Protein AF-A0A1B7N3C1-F1 (afdb_monomer)

Sequence (84 aa):
MKQLHADPRFNRPAPSIWKRISLLLVIVFLFWAAFQLKYQRSQPKIIHADRYSKEFKYRPAASPIITERLKDGVVRLRGAYPST

Secondary structure (DSSP, 8-state):
---GGG-TTT-PPPP-HHHHHHHHHHHHHHHHHHHHHHHHTT--------SS-TT-TTSPPPP--EEEE-TTS-EEEES-----

Foldseek 3Di:
DPPPPPDCVPDPDDPDPVVVVVVVVVVVVVVVVVVVVVVVVQDWPFDQDPPDDPPPPPDDDQDGWTFTQDPVRDTDTPRDDDDD

Radius of gyration: 30.45 Å; Cα contacts (8 Å, |Δi|>4): 42; chains: 1; bounding box: 80×21×74 Å

Structure (mmCIF, N/CA/C/O backbone):
data_AF-A0A1B7N3C1-F1
#
_entry.id   AF-A0A1B7N3C1-F1
#
loop_
_atom_site.group_PDB
_atom_site.id
_atom_site.type_symbol
_atom_site.label_atom_id
_atom_site.label_alt_id
_atom_site.label_comp_id
_atom_site.label_asym_id
_atom_site.label_entity_id
_atom_site.label_seq_id
_atom_site.pdbx_PDB_ins_code
_atom_site.Cartn_x
_atom_site.Cartn_y
_atom_site.Cartn_z
_atom_site.occupancy
_atom_site.B_iso_or_equiv
_atom_site.auth_seq_id
_atom_site.auth_comp_id
_atom_site.auth_asym_id
_atom_site.auth_atom_id
_atom_site.pdbx_PDB_model_num
ATOM 1 N N . MET A 1 1 ? 45.374 -9.689 -29.400 1.00 49.50 1 MET A N 1
ATOM 2 C CA . MET A 1 1 ? 44.111 -9.388 -28.691 1.00 49.50 1 MET A CA 1
ATOM 3 C C . MET A 1 1 ? 42.949 -9.602 -29.654 1.00 49.50 1 MET A C 1
ATOM 5 O O . MET A 1 1 ? 42.759 -8.792 -30.549 1.00 49.50 1 MET A O 1
ATOM 9 N N . LYS A 1 2 ? 42.244 -10.739 -29.556 1.00 56.94 2 LYS A N 1
ATOM 10 C CA . LYS A 1 2 ? 41.061 -11.021 -30.387 1.00 56.94 2 LYS A CA 1
ATOM 11 C C . LYS A 1 2 ? 39.931 -10.095 -29.939 1.00 56.94 2 LYS A C 1
ATOM 13 O O . LYS A 1 2 ? 39.624 -10.044 -28.752 1.00 56.94 2 LYS A O 1
ATOM 18 N N . GLN A 1 3 ? 39.363 -9.338 -30.871 1.00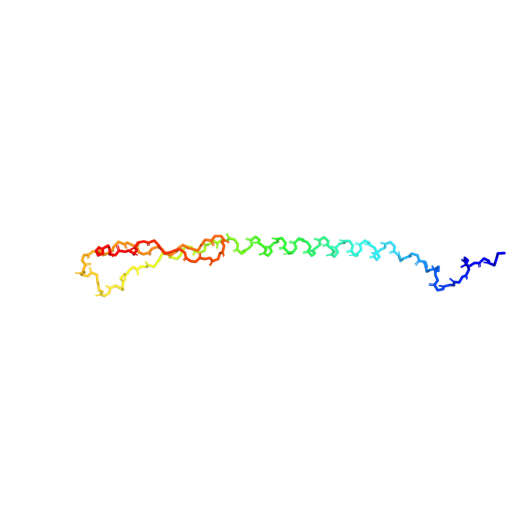 61.84 3 GLN A N 1
ATOM 19 C CA . GLN A 1 3 ? 38.278 -8.402 -30.605 1.00 61.84 3 GLN A CA 1
ATOM 20 C C . GLN A 1 3 ? 37.035 -9.170 -30.128 1.00 61.84 3 GLN A C 1
ATOM 22 O O . GLN A 1 3 ? 36.296 -9.732 -30.928 1.00 61.84 3 GLN A O 1
ATOM 27 N N . LEU A 1 4 ? 36.788 -9.169 -28.816 1.00 58.75 4 LEU A N 1
ATOM 28 C CA . LEU A 1 4 ? 35.552 -9.669 -28.192 1.00 58.75 4 LEU A CA 1
ATOM 29 C C . LEU A 1 4 ? 34.321 -8.793 -28.526 1.00 58.75 4 LEU A C 1
ATOM 31 O O . LEU A 1 4 ? 33.214 -9.074 -28.085 1.00 58.75 4 LEU A O 1
ATOM 35 N N . HIS A 1 5 ? 34.507 -7.729 -29.312 1.00 58.19 5 HIS A N 1
ATOM 36 C CA . HIS A 1 5 ? 33.500 -6.713 -29.622 1.00 58.19 5 HIS A CA 1
ATOM 37 C C . HIS A 1 5 ? 32.419 -7.145 -30.627 1.00 58.19 5 HIS A C 1
ATOM 39 O O . HIS A 1 5 ? 31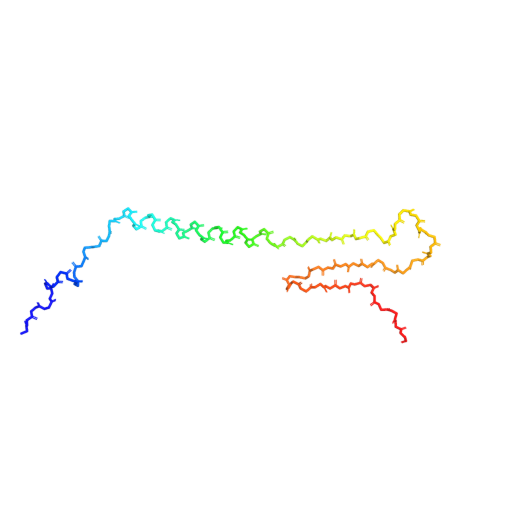.443 -6.420 -30.798 1.00 58.19 5 HIS A O 1
ATOM 45 N N . ALA A 1 6 ? 32.566 -8.298 -31.285 1.00 62.22 6 ALA A N 1
ATOM 46 C CA . ALA A 1 6 ? 31.699 -8.707 -32.395 1.00 62.22 6 ALA A CA 1
ATOM 47 C C . ALA A 1 6 ? 30.771 -9.894 -32.085 1.00 62.22 6 ALA A C 1
ATOM 49 O O . ALA A 1 6 ? 30.141 -10.418 -33.000 1.00 62.22 6 ALA A O 1
ATOM 50 N N . ASP A 1 7 ? 30.676 -10.349 -30.831 1.00 69.69 7 ASP A N 1
ATOM 51 C CA . ASP A 1 7 ? 29.746 -11.430 -30.496 1.00 69.69 7 ASP A CA 1
ATOM 52 C C . ASP A 1 7 ? 28.308 -10.864 -30.366 1.00 69.69 7 ASP A C 1
ATOM 54 O O . ASP A 1 7 ? 28.034 -10.050 -29.471 1.00 69.69 7 ASP A O 1
ATOM 58 N N . PRO A 1 8 ? 27.367 -11.272 -31.246 1.00 72.19 8 PRO A N 1
ATOM 59 C CA . PRO A 1 8 ? 25.990 -10.764 -31.280 1.00 72.19 8 PRO A CA 1
ATOM 60 C C . PRO A 1 8 ? 25.205 -11.047 -29.991 1.00 72.19 8 PRO A C 1
ATOM 62 O O . PRO A 1 8 ? 24.141 -10.466 -29.767 1.00 72.19 8 PRO A O 1
ATOM 65 N N . ARG A 1 9 ? 25.722 -11.910 -29.108 1.00 73.94 9 ARG A N 1
ATOM 66 C CA . ARG A 1 9 ? 25.153 -12.147 -27.775 1.00 73.94 9 ARG A CA 1
ATOM 67 C C . ARG A 1 9 ? 25.300 -10.938 -26.858 1.00 73.94 9 ARG A C 1
ATOM 69 O O . ARG A 1 9 ? 24.387 -10.678 -26.070 1.00 73.94 9 ARG A O 1
ATOM 76 N N . PHE A 1 10 ? 26.413 -10.215 -26.977 1.00 73.19 10 PHE A N 1
ATOM 77 C CA . PHE A 1 10 ? 26.765 -9.091 -26.108 1.00 73.19 10 PHE A CA 1
ATOM 78 C C . PHE A 1 10 ? 26.427 -7.726 -26.722 1.00 73.19 10 PHE A C 1
ATOM 80 O O . PHE A 1 10 ? 26.330 -6.748 -25.988 1.00 73.19 10 PHE A O 1
ATOM 87 N N . ASN A 1 11 ? 26.174 -7.656 -28.033 1.00 72.75 11 ASN A N 1
ATOM 88 C CA . ASN A 1 11 ? 25.835 -6.416 -28.735 1.00 72.75 11 ASN A CA 1
ATOM 89 C C . ASN A 1 11 ? 24.379 -6.424 -29.237 1.00 72.75 11 ASN A C 1
ATOM 91 O O . ASN A 1 11 ? 24.108 -6.454 -30.438 1.00 72.75 11 ASN A O 1
ATOM 95 N N . ARG A 1 12 ? 23.415 -6.459 -28.308 1.00 77.19 12 ARG A N 1
ATOM 96 C CA . ARG A 1 12 ? 21.989 -6.375 -28.662 1.00 77.19 12 ARG A CA 1
ATOM 97 C C . ARG A 1 12 ? 21.623 -4.916 -28.943 1.00 77.19 12 ARG A C 1
ATOM 99 O O . ARG A 1 12 ? 21.916 -4.065 -28.099 1.00 77.19 12 ARG A O 1
ATOM 106 N N . PRO A 1 13 ? 20.955 -4.607 -30.070 1.00 80.12 13 PRO A N 1
ATOM 107 C CA . PRO A 1 13 ? 20.533 -3.245 -30.348 1.00 80.12 13 PRO A CA 1
ATOM 108 C C . PRO A 1 13 ? 19.589 -2.762 -29.249 1.00 80.12 13 PRO A C 1
ATOM 110 O O . PRO A 1 13 ? 18.740 -3.505 -28.745 1.00 80.12 13 PRO A O 1
ATOM 113 N N . ALA A 1 14 ? 19.756 -1.497 -28.876 1.00 79.81 14 ALA A N 1
ATOM 114 C CA . ALA A 1 14 ? 18.894 -0.833 -27.920 1.00 79.81 14 ALA A CA 1
ATOM 115 C C . ALA A 1 14 ? 17.411 -1.022 -28.301 1.00 79.81 14 ALA A C 1
ATOM 117 O O . ALA A 1 14 ? 17.052 -0.864 -29.471 1.00 79.81 14 ALA A O 1
ATOM 118 N N . PRO A 1 15 ? 16.523 -1.323 -27.335 1.00 82.19 15 PRO A N 1
ATOM 119 C CA . PRO A 1 15 ? 15.100 -1.425 -27.622 1.00 82.19 15 PRO A CA 1
ATOM 120 C C . PRO A 1 15 ? 14.567 -0.090 -28.151 1.00 82.19 15 PRO A C 1
ATOM 122 O O . PRO A 1 15 ? 15.004 0.975 -27.702 1.00 82.19 15 PRO A O 1
ATOM 125 N N . SER A 1 16 ? 13.598 -0.182 -29.069 1.00 89.38 16 SER A N 1
ATOM 126 C CA . SER A 1 16 ? 12.895 0.952 -29.684 1.00 89.38 16 SER A CA 1
ATOM 127 C C . SER A 1 16 ? 12.494 2.015 -28.657 1.00 89.38 16 SER A C 1
ATOM 129 O O . SER A 1 16 ? 12.021 1.695 -27.563 1.00 89.38 16 SER A O 1
ATOM 131 N N . ILE A 1 17 ? 12.642 3.284 -29.044 1.00 90.50 17 ILE A N 1
ATOM 132 C CA . ILE A 1 17 ? 12.31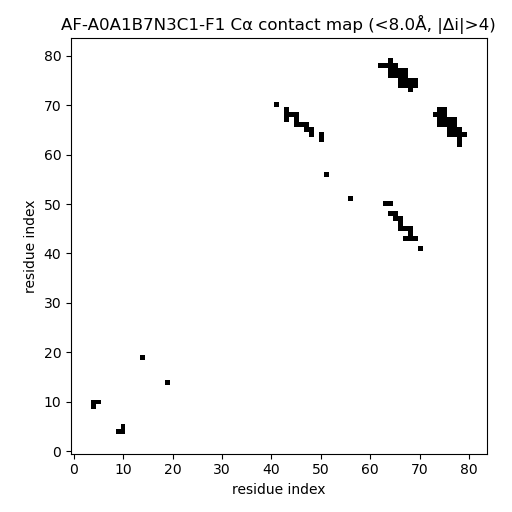8 4.462 -28.229 1.00 90.50 17 ILE A CA 1
ATOM 133 C C . ILE A 1 17 ? 10.877 4.386 -27.700 1.00 90.50 17 ILE A C 1
ATOM 135 O O . ILE A 1 17 ? 10.640 4.661 -26.528 1.00 90.50 17 ILE A O 1
ATOM 139 N N . TRP A 1 18 ? 9.934 3.892 -28.506 1.00 92.81 18 TRP A N 1
ATOM 140 C CA . TRP A 1 18 ? 8.536 3.718 -28.101 1.00 92.81 18 TRP A CA 1
ATOM 141 C C . TRP A 1 18 ? 8.353 2.745 -26.939 1.00 92.81 18 TRP A C 1
ATOM 143 O O . TRP A 1 18 ? 7.567 3.016 -26.036 1.00 92.81 18 TRP A O 1
ATOM 153 N N . LYS A 1 19 ? 9.125 1.650 -26.912 1.00 88.81 19 LYS A N 1
ATOM 154 C CA . LYS A 1 19 ? 9.095 0.687 -25.798 1.00 88.81 19 LYS A CA 1
ATOM 155 C C . LYS A 1 19 ? 9.637 1.306 -24.509 1.00 88.81 19 LYS A C 1
ATOM 157 O O . LYS A 1 19 ? 9.193 0.9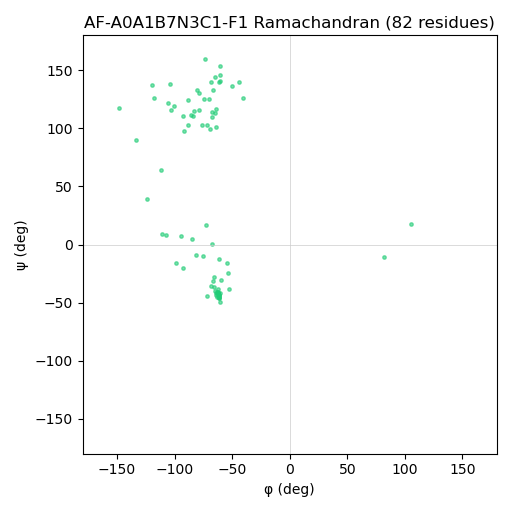57 -23.421 1.00 88.81 19 LYS A O 1
ATOM 162 N N . ARG A 1 20 ? 10.591 2.236 -24.619 1.00 91.50 20 ARG A N 1
ATOM 163 C CA . ARG A 1 20 ? 11.123 2.978 -23.467 1.00 91.50 20 ARG A CA 1
ATOM 164 C C . ARG A 1 20 ? 10.099 3.983 -22.941 1.00 91.50 20 ARG A C 1
ATOM 166 O O . ARG A 1 20 ? 9.884 4.037 -21.737 1.00 91.50 20 ARG A O 1
ATOM 173 N N . ILE A 1 21 ? 9.434 4.719 -23.835 1.00 96.12 21 ILE A N 1
ATOM 174 C CA . ILE A 1 21 ? 8.364 5.659 -23.469 1.00 96.12 21 ILE A CA 1
ATOM 175 C C . ILE A 1 21 ? 7.204 4.911 -22.804 1.00 96.12 21 ILE A C 1
ATOM 177 O O . ILE A 1 21 ? 6.756 5.324 -21.738 1.00 96.12 21 ILE A O 1
ATOM 181 N N . SER A 1 22 ? 6.762 3.781 -23.372 1.00 95.38 22 SER A N 1
ATOM 182 C CA . SER A 1 22 ? 5.686 2.984 -22.773 1.00 95.38 22 SER A CA 1
ATOM 183 C C . SER A 1 22 ? 6.074 2.457 -21.392 1.00 95.38 22 SER A C 1
ATOM 185 O O . SER A 1 22 ? 5.261 2.500 -20.475 1.00 95.38 22 SER A O 1
ATOM 187 N N . LEU A 1 23 ? 7.321 2.000 -21.222 1.00 94.12 23 LEU A N 1
ATOM 188 C CA . LEU A 1 23 ? 7.824 1.540 -19.929 1.00 94.12 23 LEU A CA 1
ATOM 189 C C . LEU A 1 23 ? 7.803 2.666 -18.887 1.00 94.12 23 LEU A C 1
ATOM 191 O O . LEU A 1 23 ? 7.317 2.456 -17.779 1.00 94.12 23 LEU A O 1
ATOM 195 N N . LEU A 1 24 ? 8.280 3.862 -19.243 1.00 96.00 24 LEU A N 1
ATOM 196 C CA . LEU A 1 24 ? 8.253 5.020 -18.347 1.00 96.00 24 LEU A CA 1
ATOM 197 C C . LEU A 1 24 ? 6.823 5.415 -17.971 1.00 96.00 24 LEU A C 1
ATOM 199 O O . LEU A 1 24 ? 6.553 5.671 -16.800 1.00 96.00 24 LEU A O 1
ATOM 203 N N . LEU A 1 25 ? 5.899 5.405 -18.933 1.00 97.31 25 LEU A N 1
ATOM 204 C CA . LEU A 1 25 ? 4.491 5.720 -18.694 1.00 97.31 25 LEU A CA 1
ATOM 205 C C . LEU A 1 25 ? 3.865 4.718 -17.713 1.00 97.31 25 LEU A C 1
ATOM 207 O O . LEU A 1 25 ? 3.224 5.125 -16.746 1.00 97.31 25 LEU A O 1
ATOM 211 N N . VAL A 1 26 ? 4.123 3.419 -17.896 1.00 97.25 26 VAL A N 1
ATOM 212 C CA . VAL A 1 26 ? 3.663 2.369 -16.971 1.00 97.25 26 VAL A CA 1
ATOM 213 C C . VAL A 1 26 ? 4.243 2.567 -15.571 1.00 97.25 26 VAL A C 1
ATOM 215 O O . VAL A 1 26 ? 3.507 2.467 -14.593 1.00 97.25 26 VAL A O 1
ATOM 218 N N . ILE A 1 27 ? 5.534 2.885 -15.451 1.00 97.31 27 ILE A N 1
ATOM 219 C CA . ILE A 1 27 ? 6.166 3.139 -14.150 1.00 97.31 27 ILE A CA 1
ATOM 220 C C . ILE A 1 27 ? 5.494 4.326 -13.451 1.00 97.31 27 ILE A C 1
ATOM 222 O O . ILE A 1 27 ? 5.082 4.202 -12.298 1.00 97.31 27 ILE A O 1
ATOM 226 N N . VAL A 1 28 ? 5.326 5.455 -14.146 1.00 97.50 28 VAL A N 1
ATOM 227 C CA . VAL A 1 28 ? 4.661 6.647 -13.593 1.00 97.50 28 VAL A CA 1
ATOM 228 C C . VAL A 1 28 ? 3.220 6.334 -13.186 1.00 97.50 28 VAL A C 1
ATOM 230 O O . VAL A 1 28 ? 2.791 6.723 -12.099 1.00 97.50 28 VAL A O 1
ATOM 233 N N . PHE A 1 29 ? 2.491 5.577 -14.007 1.00 97.12 29 PHE A N 1
ATOM 234 C CA . PHE A 1 29 ? 1.133 5.137 -13.702 1.00 97.12 29 PHE A CA 1
ATOM 235 C C . PHE A 1 29 ? 1.072 4.269 -12.438 1.00 97.12 29 PHE A C 1
ATOM 237 O O . PHE A 1 29 ? 0.212 4.491 -11.588 1.00 97.12 29 PHE A O 1
ATOM 244 N N . LEU A 1 30 ? 2.001 3.323 -12.269 1.00 96.69 30 LEU A N 1
ATOM 245 C CA . LEU A 1 30 ? 2.075 2.485 -11.069 1.00 96.69 30 LEU A CA 1
ATOM 246 C C . LEU A 1 30 ? 2.372 3.312 -9.813 1.00 96.69 30 LEU A C 1
ATOM 248 O O . LEU A 1 30 ? 1.737 3.098 -8.779 1.00 96.69 30 LEU A O 1
ATOM 252 N N . PHE A 1 31 ? 3.286 4.283 -9.900 1.00 96.06 31 PHE A N 1
ATOM 253 C CA . PHE A 1 31 ? 3.558 5.208 -8.796 1.00 96.06 31 PHE A CA 1
ATOM 254 C C . PHE A 1 31 ? 2.326 6.036 -8.429 1.00 96.06 31 PHE A C 1
ATOM 256 O O . PHE A 1 31 ? 1.992 6.159 -7.248 1.00 96.06 31 PHE A O 1
ATOM 263 N N . TRP A 1 32 ? 1.620 6.562 -9.429 1.00 95.25 32 TRP A N 1
ATOM 264 C CA . TRP A 1 32 ? 0.389 7.316 -9.222 1.00 95.25 32 TRP A CA 1
ATOM 265 C C . TRP A 1 32 ? -0.716 6.455 -8.589 1.00 95.25 32 TRP A C 1
ATOM 267 O O . TRP A 1 32 ? -1.322 6.862 -7.598 1.00 95.25 32 TRP A O 1
ATOM 277 N N . ALA A 1 33 ? -0.923 5.230 -9.081 1.00 94.56 33 ALA A N 1
ATOM 278 C CA . ALA A 1 33 ? -1.908 4.296 -8.537 1.00 94.56 33 ALA A CA 1
ATOM 279 C C . ALA A 1 33 ? -1.598 3.900 -7.081 1.00 94.56 33 ALA A C 1
ATOM 281 O O . ALA A 1 33 ? -2.493 3.887 -6.231 1.00 94.56 33 ALA A O 1
ATOM 282 N N . ALA A 1 34 ? -0.327 3.633 -6.766 1.00 90.62 34 ALA A N 1
ATOM 283 C CA . ALA A 1 34 ? 0.109 3.341 -5.402 1.00 90.62 34 ALA A CA 1
ATOM 284 C C . ALA A 1 34 ? -0.136 4.531 -4.457 1.00 90.62 34 ALA A C 1
ATOM 286 O O . ALA A 1 34 ? -0.609 4.350 -3.329 1.00 90.62 34 ALA A O 1
ATOM 287 N N . PHE A 1 35 ? 0.135 5.753 -4.924 1.00 89.62 35 PHE A N 1
ATOM 288 C CA . PHE A 1 35 ? -0.127 6.972 -4.163 1.00 89.62 35 PHE A CA 1
ATOM 289 C C . PHE A 1 35 ? -1.626 7.174 -3.902 1.00 89.62 35 PHE A C 1
ATOM 291 O O . PHE A 1 35 ? -2.028 7.446 -2.767 1.00 89.62 35 PHE A O 1
ATOM 298 N N . GLN A 1 36 ? -2.462 6.955 -4.918 1.00 89.31 36 GLN A N 1
ATOM 299 C CA . GLN A 1 36 ? -3.914 7.075 -4.804 1.00 89.31 36 GLN A CA 1
ATOM 300 C C . GLN A 1 36 ? -4.495 6.077 -3.790 1.00 89.31 36 GLN A C 1
ATOM 302 O O . GLN A 1 36 ? -5.331 6.446 -2.959 1.00 89.31 36 GLN A O 1
ATOM 307 N N . LEU A 1 37 ? -4.010 4.830 -3.794 1.00 84.81 37 LEU A N 1
ATOM 308 C CA . LEU A 1 37 ? -4.447 3.808 -2.839 1.00 84.81 37 LEU A CA 1
ATOM 309 C C . LEU A 1 37 ? -4.049 4.153 -1.394 1.00 84.81 37 LEU A C 1
ATOM 311 O O . LEU A 1 37 ? -4.820 3.911 -0.461 1.00 84.81 37 LEU A O 1
ATOM 315 N N . LYS A 1 38 ? -2.868 4.750 -1.192 1.00 79.19 38 LYS A N 1
ATOM 316 C CA . LYS A 1 38 ? -2.435 5.234 0.128 1.00 79.19 38 LYS A CA 1
ATOM 317 C C . LYS A 1 38 ? -3.349 6.351 0.640 1.00 79.19 38 LYS A C 1
ATOM 319 O O . LYS A 1 38 ? -3.703 6.348 1.818 1.00 79.19 38 LYS A O 1
ATOM 324 N N . TYR A 1 39 ? -3.753 7.274 -0.233 1.00 71.75 39 TYR A N 1
ATOM 325 C CA . TYR A 1 39 ? -4.614 8.396 0.141 1.00 71.75 39 TYR A CA 1
ATOM 326 C C . TYR A 1 39 ? -6.008 7.933 0.595 1.00 71.75 39 TYR A C 1
ATOM 328 O O . TYR A 1 39 ? -6.522 8.406 1.609 1.00 71.75 39 TYR A O 1
ATOM 336 N N . GLN A 1 40 ? -6.587 6.938 -0.081 1.00 67.69 40 GLN A N 1
ATOM 337 C CA . GLN A 1 40 ? -7.913 6.409 0.263 1.00 67.69 40 GLN A CA 1
ATOM 338 C C . GLN A 1 40 ? -7.971 5.707 1.631 1.00 67.69 40 GLN A C 1
ATOM 340 O O . GLN A 1 40 ? -9.019 5.699 2.273 1.00 67.69 40 GLN A O 1
ATOM 345 N N . ARG A 1 41 ? -6.860 5.139 2.116 1.00 64.31 41 ARG A N 1
ATOM 346 C CA . ARG A 1 41 ? -6.822 4.409 3.399 1.00 64.31 41 ARG A CA 1
ATOM 347 C C . ARG A 1 41 ? -6.697 5.301 4.639 1.00 64.31 41 ARG A C 1
ATOM 349 O O . ARG A 1 41 ? -6.818 4.793 5.749 1.00 64.31 41 ARG A O 1
ATOM 356 N N . SER A 1 42 ? -6.456 6.602 4.479 1.00 61.81 42 SER A N 1
ATOM 357 C CA . SER A 1 42 ? -6.105 7.496 5.593 1.00 61.81 42 SER A CA 1
ATOM 358 C C . SER A 1 42 ? -7.282 8.256 6.225 1.00 61.81 42 SER A C 1
ATOM 360 O O . SER A 1 42 ? -7.044 9.129 7.057 1.00 61.81 42 SER A O 1
ATOM 362 N N . GLN A 1 43 ? -8.532 7.973 5.857 1.00 63.72 43 GLN A N 1
ATOM 363 C CA . GLN A 1 43 ? -9.702 8.616 6.469 1.00 63.72 43 GLN A CA 1
ATOM 364 C C . GLN A 1 43 ? -10.183 7.750 7.649 1.00 63.72 43 GLN A C 1
ATOM 366 O O . GLN A 1 43 ? -10.862 6.743 7.418 1.00 63.72 43 GLN A O 1
ATOM 371 N N . PRO A 1 44 ? -9.818 8.060 8.912 1.00 62.62 44 PRO A N 1
ATOM 372 C CA . PRO A 1 44 ? -10.318 7.308 10.052 1.00 62.62 44 PRO A CA 1
ATOM 373 C C . PRO A 1 44 ? -11.829 7.520 10.148 1.00 62.62 44 PRO A C 1
ATOM 375 O O . PRO A 1 44 ? -12.305 8.618 10.429 1.00 62.62 44 PRO A O 1
ATOM 378 N N . LYS A 1 45 ? -12.603 6.457 9.918 1.00 65.50 45 LYS A N 1
ATOM 379 C CA . LYS A 1 45 ? -14.041 6.478 10.183 1.00 65.50 45 LYS A CA 1
ATOM 380 C C . LYS A 1 45 ? -14.235 6.533 11.698 1.00 65.50 45 LYS A C 1
ATOM 382 O O . LYS A 1 45 ? -14.126 5.509 12.370 1.00 65.50 45 LYS A O 1
ATOM 387 N N . ILE A 1 46 ? -14.494 7.725 12.230 1.00 63.38 46 ILE A N 1
ATOM 388 C CA . ILE A 1 46 ? -14.905 7.901 13.623 1.00 63.38 46 ILE A CA 1
ATOM 389 C C . ILE A 1 46 ? -16.336 7.371 13.719 1.00 63.38 46 ILE A C 1
ATOM 391 O O . ILE A 1 46 ? -17.280 7.996 13.240 1.00 63.38 46 ILE A O 1
ATOM 395 N N . ILE A 1 47 ? -16.491 6.164 14.261 1.00 65.69 47 ILE A N 1
ATOM 396 C CA . ILE A 1 47 ? -17.806 5.581 14.525 1.00 65.69 47 ILE A CA 1
ATOM 397 C C . ILE A 1 47 ? -18.213 6.045 15.920 1.00 65.69 47 ILE A C 1
ATOM 399 O O . ILE A 1 47 ? -17.717 5.534 16.922 1.00 65.69 47 ILE A O 1
ATOM 403 N N . HIS A 1 48 ? -19.101 7.034 15.981 1.00 65.25 48 HIS A N 1
ATOM 404 C CA . HIS A 1 48 ? -19.805 7.363 17.212 1.00 65.25 48 HIS A CA 1
ATOM 405 C C . HIS A 1 48 ? -20.892 6.306 17.409 1.00 65.25 48 HIS A C 1
ATOM 407 O O . HIS A 1 48 ? -21.892 6.301 16.697 1.00 65.25 48 HIS A O 1
ATOM 413 N N . ALA A 1 49 ? -20.659 5.355 18.311 1.00 60.59 49 ALA A N 1
ATOM 414 C CA . ALA A 1 49 ? -21.699 4.418 18.702 1.00 60.59 49 ALA A CA 1
ATOM 415 C C . ALA A 1 49 ? -22.697 5.142 19.613 1.00 60.59 49 ALA A C 1
ATOM 417 O O . ALA A 1 49 ? -22.310 5.703 20.643 1.00 60.59 49 ALA A O 1
ATOM 418 N N . ASP A 1 50 ? -23.978 5.103 19.250 1.00 58.09 50 ASP A N 1
ATOM 419 C CA . ASP A 1 50 ? -25.046 5.486 20.165 1.00 58.09 50 ASP A CA 1
ATOM 420 C C . ASP A 1 50 ? -25.047 4.495 21.332 1.00 58.09 50 ASP A C 1
ATOM 422 O O . ASP A 1 50 ? -25.223 3.289 21.167 1.00 58.09 50 ASP A O 1
ATOM 426 N N . ARG A 1 51 ? -24.786 5.007 22.535 1.00 56.38 51 ARG A N 1
ATOM 427 C CA . ARG A 1 51 ? -24.580 4.203 23.748 1.00 56.38 51 ARG A CA 1
ATOM 428 C C . ARG A 1 51 ? -25.766 3.314 24.132 1.00 56.38 51 ARG A C 1
ATOM 430 O O . ARG A 1 51 ? -25.568 2.294 24.787 1.00 56.38 51 ARG A O 1
ATOM 437 N N . TYR A 1 52 ? -26.983 3.734 23.820 1.00 52.69 52 TYR A N 1
ATOM 438 C CA . TYR A 1 52 ? -28.200 3.056 24.248 1.00 52.69 52 TYR A CA 1
ATOM 439 C C . TYR A 1 52 ? -28.983 2.625 23.014 1.00 52.69 52 TYR A C 1
ATOM 441 O O . TYR A 1 52 ? -29.156 3.416 22.086 1.00 52.69 52 TYR A O 1
ATOM 449 N N . SER A 1 53 ? -29.526 1.406 23.022 1.00 55.72 53 SER A N 1
ATOM 450 C CA . SER A 1 53 ? -30.665 1.127 22.150 1.00 55.72 53 SER A CA 1
ATOM 451 C C . SER A 1 53 ? -31.808 2.068 22.547 1.00 55.72 53 SER A C 1
ATOM 453 O O . SER A 1 53 ? -31.891 2.520 23.696 1.00 55.72 53 SER A O 1
ATOM 455 N N . LYS A 1 54 ? -32.710 2.373 21.608 1.00 59.41 54 LYS A N 1
ATOM 456 C CA . LYS A 1 54 ? -33.865 3.256 21.863 1.00 59.41 54 LYS A CA 1
ATOM 457 C C . LYS A 1 54 ? -34.727 2.797 23.055 1.00 59.41 54 LYS A C 1
ATOM 459 O O . LYS A 1 54 ? -35.493 3.592 23.585 1.00 59.41 54 LYS A O 1
ATOM 464 N N . GLU A 1 55 ? -34.561 1.550 23.486 1.00 55.66 55 GLU A N 1
ATOM 465 C CA . GLU A 1 55 ? -35.378 0.839 24.466 1.00 55.66 55 GLU A CA 1
ATOM 466 C C . GLU A 1 55 ? -34.862 0.935 25.921 1.00 55.66 55 GLU A C 1
ATOM 468 O O . GLU A 1 55 ? -35.653 0.757 26.840 1.00 55.66 55 GLU A O 1
ATOM 473 N N . PHE A 1 56 ? -33.583 1.265 26.182 1.00 53.41 56 PHE A N 1
ATOM 474 C CA . PHE A 1 56 ? -32.990 1.197 27.542 1.00 53.41 56 PHE A CA 1
ATOM 475 C C . PHE A 1 56 ? -32.364 2.516 28.051 1.00 53.41 56 PHE A C 1
ATOM 477 O O . PHE A 1 56 ? -31.341 2.519 28.738 1.00 53.41 56 PHE A O 1
ATOM 484 N N . LYS A 1 57 ? -32.993 3.662 27.764 1.00 55.47 57 LYS A N 1
ATOM 485 C CA . LYS A 1 57 ? -32.510 5.029 28.087 1.00 55.47 57 LYS A CA 1
ATOM 486 C C . LYS A 1 57 ? -32.587 5.434 29.580 1.00 55.47 57 LYS A C 1
ATOM 488 O O . LYS A 1 57 ? -32.535 6.616 29.900 1.00 55.47 57 LYS A O 1
ATOM 493 N N . TYR A 1 58 ? -32.740 4.496 30.514 1.00 51.44 58 TYR A N 1
ATOM 494 C CA . TYR A 1 58 ? -33.227 4.802 31.872 1.00 51.44 58 TYR A CA 1
ATOM 495 C C . TYR A 1 58 ? -32.177 4.747 32.995 1.00 51.44 58 TYR A C 1
ATOM 497 O O . TYR A 1 58 ? -32.546 4.849 34.162 1.00 51.44 58 TYR A O 1
ATOM 505 N N . ARG A 1 59 ? -30.875 4.594 32.701 1.00 53.72 59 ARG A N 1
ATOM 506 C CA . ARG A 1 59 ? -29.820 4.603 33.737 1.00 53.72 59 ARG A CA 1
ATOM 507 C C .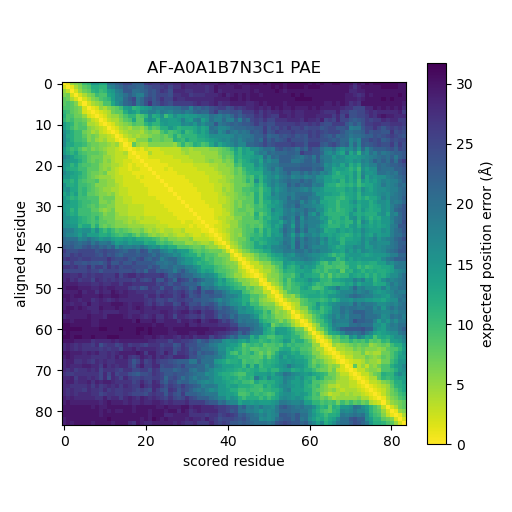 ARG A 1 59 ? -28.829 5.759 33.537 1.00 53.72 59 ARG A C 1
ATOM 509 O O . ARG A 1 59 ? -28.281 5.869 32.436 1.00 53.72 59 ARG A O 1
ATOM 516 N N . PRO A 1 60 ? -28.592 6.601 34.567 1.00 53.34 60 PRO A N 1
ATOM 517 C CA . PRO A 1 60 ? -27.696 7.753 34.478 1.00 53.34 60 PRO A CA 1
ATOM 518 C C . PRO A 1 60 ? -26.265 7.301 34.150 1.00 53.34 60 PRO A C 1
ATOM 520 O O . PRO A 1 60 ? -25.811 6.243 34.580 1.00 53.34 60 PRO A O 1
ATOM 523 N N . ALA A 1 61 ? -25.612 8.067 33.280 1.00 52.62 61 ALA A N 1
ATOM 524 C CA . ALA A 1 61 ? -24.626 7.575 32.325 1.00 52.62 61 ALA A CA 1
ATOM 525 C C . ALA A 1 61 ? -23.214 7.339 32.892 1.00 52.62 61 ALA A C 1
ATOM 527 O O . ALA A 1 61 ? -22.605 8.239 33.462 1.00 52.62 61 ALA A O 1
ATOM 528 N N . ALA A 1 62 ? -22.627 6.178 32.576 1.00 53.44 62 ALA A N 1
ATOM 529 C CA . ALA A 1 62 ? -21.175 6.074 32.393 1.00 53.44 62 ALA A CA 1
ATOM 530 C C . ALA A 1 62 ? -20.772 6.919 31.163 1.00 53.44 62 ALA A C 1
ATOM 532 O O . ALA A 1 62 ? -21.542 7.006 30.214 1.00 53.44 62 ALA A O 1
ATOM 533 N N . SER A 1 63 ? -19.615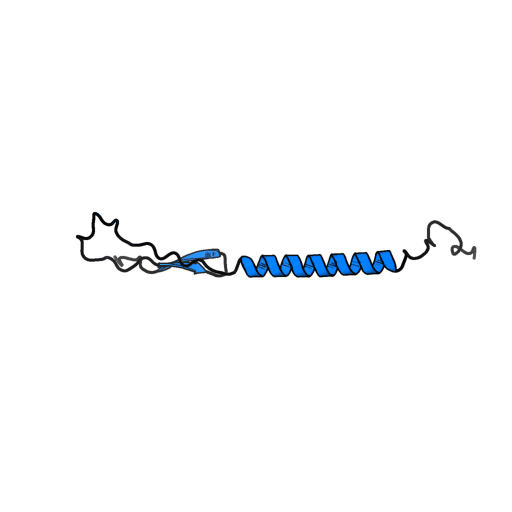 7.580 31.153 1.00 54.25 63 SER A N 1
ATOM 534 C CA . SER A 1 63 ? -19.169 8.588 30.158 1.00 54.25 63 SER A CA 1
ATOM 535 C C . SER A 1 63 ? -18.891 8.027 28.747 1.00 54.25 63 SER A C 1
ATOM 537 O O . SER A 1 63 ? -18.391 6.910 28.670 1.00 54.25 63 SER A O 1
ATOM 539 N N . PRO A 1 64 ? -19.254 8.712 27.622 1.00 56.03 64 PRO A N 1
ATOM 540 C CA . PRO A 1 64 ? -19.219 8.222 26.211 1.00 56.03 64 PRO A CA 1
ATOM 541 C C . PRO A 1 64 ? -17.978 7.388 25.866 1.00 56.03 64 PRO A C 1
ATOM 543 O O . PRO A 1 64 ? -16.866 7.855 26.077 1.00 56.03 64 PRO A O 1
ATOM 546 N N . ILE A 1 65 ? -18.167 6.167 25.338 1.00 57.22 65 ILE A N 1
ATOM 547 C CA . ILE A 1 65 ? -17.051 5.333 24.868 1.00 57.22 65 ILE A CA 1
ATOM 548 C C . ILE A 1 65 ? -16.726 5.782 23.451 1.00 57.22 65 ILE A C 1
ATOM 550 O O . ILE A 1 65 ? -17.514 5.583 22.526 1.00 57.22 65 ILE A O 1
ATOM 554 N N . ILE A 1 66 ? -15.565 6.404 23.295 1.00 58.72 66 ILE A N 1
ATOM 555 C CA . ILE A 1 66 ? -15.076 6.872 22.002 1.00 58.72 66 ILE A CA 1
ATOM 556 C C . ILE A 1 66 ? -14.008 5.882 21.546 1.00 58.72 66 ILE A C 1
ATOM 558 O O . ILE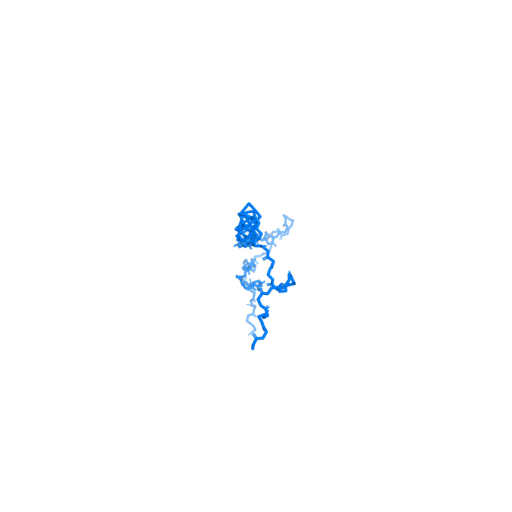 A 1 66 ? -12.962 5.745 22.187 1.00 58.72 66 ILE A O 1
ATOM 562 N N . THR A 1 67 ? -14.273 5.185 20.442 1.00 65.00 67 THR A N 1
ATOM 563 C CA . THR A 1 67 ? -13.276 4.345 19.773 1.00 65.00 67 THR A CA 1
ATOM 564 C C . THR A 1 67 ? -12.586 5.159 18.686 1.00 65.00 67 THR A C 1
ATOM 566 O O . THR A 1 67 ? -13.196 5.495 17.670 1.00 65.00 67 THR A O 1
ATOM 569 N N . GLU A 1 68 ? -11.313 5.477 18.893 1.00 64.06 68 GLU A N 1
ATOM 570 C CA . GLU A 1 68 ? -10.472 6.201 17.944 1.00 64.06 68 GLU A CA 1
ATOM 571 C C . GLU A 1 68 ? -9.488 5.214 17.306 1.00 64.06 68 GLU A C 1
ATOM 573 O O . GLU A 1 68 ? -8.707 4.568 18.004 1.00 64.06 68 GLU A O 1
ATOM 578 N N . ARG A 1 69 ? -9.497 5.076 15.975 1.00 63.88 69 ARG A N 1
ATOM 579 C CA . ARG A 1 69 ? -8.406 4.380 15.280 1.00 63.88 69 ARG A CA 1
ATOM 580 C C . ARG A 1 69 ? -7.260 5.354 15.059 1.00 63.88 69 ARG A C 1
ATOM 582 O O . ARG A 1 69 ? -7.406 6.326 14.322 1.00 63.88 69 ARG A O 1
ATOM 589 N N . LEU A 1 70 ? -6.130 5.075 15.697 1.00 66.31 70 LEU A N 1
ATOM 590 C CA . LEU A 1 70 ? -4.915 5.856 15.531 1.00 66.31 70 LEU A CA 1
ATOM 591 C C . LEU A 1 70 ? -4.277 5.558 14.166 1.00 66.31 70 LEU A C 1
ATOM 593 O O . LEU A 1 70 ? -4.525 4.510 13.569 1.00 66.31 70 LEU A O 1
ATOM 597 N N . LYS A 1 71 ? -3.424 6.471 13.688 1.00 63.03 71 LYS A N 1
ATOM 598 C CA . LYS A 1 71 ? -2.699 6.355 12.408 1.00 63.03 71 LYS A CA 1
ATOM 599 C C . LYS A 1 71 ? -1.912 5.042 12.268 1.00 63.03 71 LYS A C 1
ATOM 601 O O . LYS A 1 71 ? -1.736 4.566 11.154 1.00 63.03 71 LYS A O 1
ATOM 606 N N . ASP A 1 72 ? -1.540 4.430 13.390 1.00 68.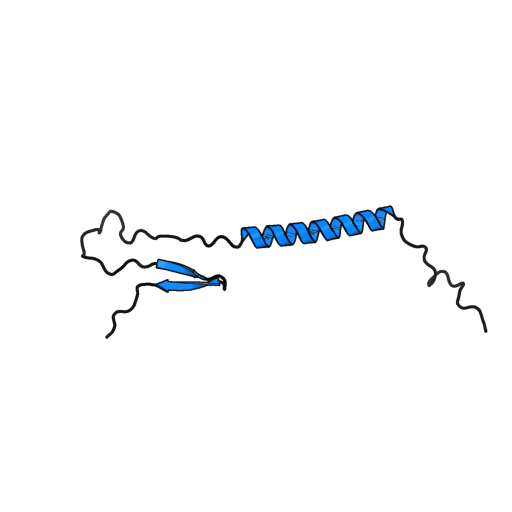88 72 ASP A N 1
ATOM 607 C CA . ASP A 1 72 ? -0.796 3.167 13.458 1.00 68.88 72 ASP A CA 1
ATOM 608 C C . ASP A 1 72 ? -1.698 1.916 13.384 1.00 68.88 72 ASP A C 1
ATOM 610 O O . ASP A 1 72 ? -1.238 0.794 13.563 1.00 68.88 72 ASP A O 1
ATOM 614 N N . GLY A 1 73 ? -3.009 2.080 13.172 1.00 63.91 73 GLY A N 1
ATOM 615 C CA . GLY A 1 73 ? -3.988 0.985 13.116 1.00 63.91 73 GLY A CA 1
ATOM 616 C C . GLY A 1 73 ? -4.475 0.494 14.485 1.00 63.91 73 GLY A C 1
ATOM 617 O O . GLY A 1 73 ? -5.477 -0.224 14.562 1.00 63.91 73 GLY A O 1
ATOM 618 N N . VAL A 1 74 ? -3.823 0.930 15.564 1.00 71.62 74 VAL A N 1
ATOM 619 C CA . VAL A 1 74 ? -4.214 0.655 16.951 1.00 71.62 74 VAL A CA 1
ATOM 620 C C . VAL A 1 74 ? -5.539 1.347 17.275 1.00 71.62 74 VAL A C 1
ATOM 622 O O . VAL A 1 74 ? -5.730 2.531 16.987 1.00 71.62 74 VAL A O 1
ATOM 625 N N . VAL A 1 75 ? -6.460 0.614 17.900 1.00 68.94 75 VAL A N 1
ATOM 626 C CA . VAL A 1 75 ? -7.716 1.168 18.418 1.00 68.94 75 VAL A CA 1
ATOM 627 C C . VAL A 1 75 ? -7.454 1.713 19.820 1.00 68.94 75 VAL A C 1
ATOM 629 O O . VAL A 1 75 ? -7.200 0.948 20.748 1.00 68.94 75 VAL A O 1
ATOM 632 N N . ARG A 1 76 ? -7.502 3.037 19.982 1.00 66.69 76 ARG A N 1
ATOM 633 C CA . ARG A 1 76 ? -7.509 3.694 21.290 1.00 66.69 76 ARG A CA 1
ATOM 634 C C . ARG A 1 76 ? -8.946 3.836 21.768 1.00 66.69 76 ARG A C 1
ATOM 636 O O . ARG A 1 76 ? -9.789 4.415 21.087 1.00 66.69 76 ARG A O 1
ATOM 643 N N . LEU A 1 77 ? -9.208 3.310 22.956 1.00 64.62 77 LEU A N 1
ATOM 644 C CA . LEU A 1 77 ? -10.490 3.435 23.629 1.00 64.62 77 LEU A CA 1
ATOM 645 C C . LEU A 1 77 ? -10.360 4.532 24.687 1.00 64.62 77 LEU A C 1
ATOM 647 O O . LEU A 1 77 ? -9.512 4.440 25.575 1.00 64.62 77 LEU A O 1
ATOM 651 N N . ARG A 1 78 ? -11.155 5.598 24.574 1.00 65.00 78 ARG A N 1
ATOM 652 C CA . ARG A 1 78 ? -11.241 6.649 25.600 1.00 65.00 78 ARG A CA 1
ATOM 653 C C . ARG A 1 78 ? -12.546 6.474 26.379 1.00 65.00 78 ARG A C 1
ATOM 655 O O . ARG A 1 78 ? -13.584 6.225 25.771 1.00 65.00 78 ARG A O 1
ATOM 662 N N . GLY A 1 79 ? -12.485 6.627 27.705 1.00 60.84 79 GLY A N 1
ATOM 663 C CA . GLY A 1 79 ? -13.672 6.650 28.574 1.00 60.84 79 GLY A CA 1
ATOM 664 C C . GLY A 1 79 ? -13.939 5.396 29.412 1.00 60.84 79 GLY A C 1
ATOM 665 O O . GLY A 1 79 ? -15.051 5.241 29.901 1.00 60.84 79 GLY A O 1
ATOM 666 N N . ALA A 1 80 ? -12.961 4.508 29.609 1.00 63.72 80 ALA A N 1
ATOM 667 C CA . ALA A 1 80 ? -13.148 3.320 30.441 1.00 63.72 80 ALA A CA 1
ATOM 668 C C . ALA A 1 80 ? -11.987 3.116 31.416 1.00 63.72 80 ALA A C 1
ATOM 670 O O . ALA A 1 80 ? -11.047 2.415 31.078 1.00 63.72 80 ALA A O 1
ATOM 671 N N . TYR A 1 81 ? -12.088 3.692 32.617 1.00 48.16 81 TYR A N 1
ATOM 672 C CA . TYR A 1 81 ? -11.581 3.050 33.834 1.00 48.16 81 TYR A CA 1
ATOM 673 C C . TYR A 1 81 ? -12.468 3.461 35.017 1.00 48.16 81 TYR A C 1
ATOM 675 O O . TYR A 1 81 ? -12.513 4.649 35.339 1.00 48.16 81 TYR A O 1
ATOM 683 N N . PRO A 1 82 ? -13.173 2.532 35.686 1.00 50.94 82 PRO A N 1
ATOM 684 C CA . PRO A 1 82 ? -13.391 2.693 37.113 1.00 50.94 82 PRO A CA 1
ATOM 685 C C . PRO A 1 82 ? -12.018 2.540 37.780 1.00 50.94 82 PRO A C 1
ATOM 687 O O . PRO A 1 82 ? -11.402 1.480 37.694 1.00 50.94 82 PRO A O 1
ATOM 690 N N . SER A 1 83 ? -11.499 3.611 38.378 1.00 48.66 83 SER A N 1
ATOM 691 C CA . SER A 1 83 ? -10.411 3.484 39.346 1.00 48.66 83 SER A CA 1
ATOM 692 C C . SER A 1 83 ? -10.985 2.769 40.566 1.00 48.66 83 SER A C 1
ATOM 694 O O . SER A 1 83 ? -11.855 3.328 41.237 1.00 48.66 83 SER A O 1
ATOM 696 N N . THR A 1 84 ? -10.569 1.524 40.791 1.00 44.09 84 THR A N 1
ATOM 697 C CA . THR A 1 84 ? -10.637 0.904 42.123 1.00 44.09 84 THR A CA 1
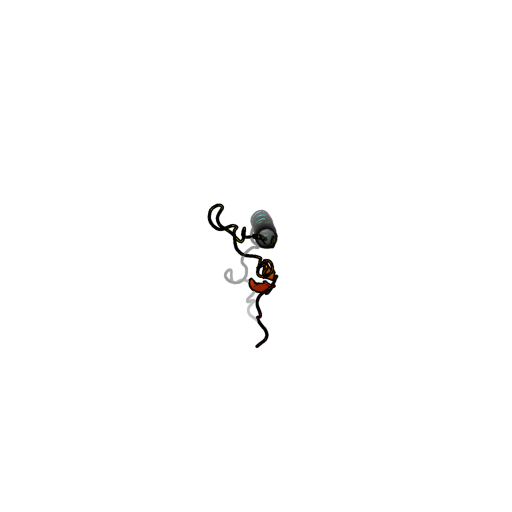ATOM 698 C C . THR A 1 84 ? -9.806 1.694 43.112 1.00 44.09 84 THR A C 1
ATOM 700 O O . THR A 1 84 ? -8.712 2.142 42.695 1.00 44.09 84 THR A O 1
#

Organism: NCBI:txid1314800

pLDDT: mean 70.52, std 15.64, range [44.09, 97.5]

Solvent-accessible surface area (backbone atoms only — not comparable to full-atom values): 5724 Å² total; per-residue (Å²): 134,82,77,78,82,75,48,69,88,81,62,68,78,79,78,57,69,65,63,52,53,52,50,52,51,51,52,52,50,50,56,51,52,53,51,52,57,56,60,71,70,69,68,70,80,75,61,80,66,78,91,53,62,97,84,64,81,84,67,91,75,82,64,74,68,44,55,42,66,42,98,86,71,49,74,46,76,45,62,84,74,86,82,127

Mean predicted aligned error: 16.53 Å

Nearest PDB structures (foldseek):
  6epf-assembly1_M  TM=3.944E-01  e=5.960E+00  Rattus norvegicus
  8cgr-assembly1_L  TM=4.228E-01  e=7.304E+00  Escherichia coli BW25113
  5m3k-assembly1_E  TM=3.752E-01  e=8.951E+00  Pseudomonas protegens Pf-5